Protein AF-A0A353N5K5-F1 (afdb_monomer_lite)

pLDDT: mean 96.74, std 2.26, range [83.19, 98.75]

Secondary structure (DSSP, 8-state):
-HHHHHHHTT-SSEEEE-SSEEEEE-SS-EEEEE---S--TT-TTHHHHHHHHHHHHHTTS-HHHHHHHHHHHHHHHTTSSSS----HHHHHHHHHHH-

Structure (mmCIF, N/CA/C/O backbone):
data_AF-A0A353N5K5-F1
#
_entry.id   AF-A0A353N5K5-F1
#
loop_
_atom_site.group_PDB
_atom_site.id
_atom_site.type_symbol
_atom_site.label_atom_id
_atom_site.label_alt_id
_atom_site.label_comp_id
_atom_site.label_asym_id
_atom_site.label_entity_id
_atom_site.label_seq_id
_atom_site.pdbx_PDB_ins_code
_atom_site.Cartn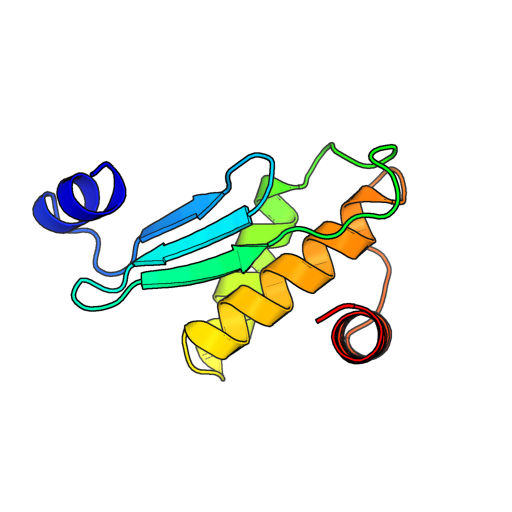_x
_atom_site.Cartn_y
_atom_site.Cartn_z
_atom_site.occupancy
_atom_site.B_iso_or_equiv
_atom_site.auth_seq_id
_atom_site.auth_comp_id
_atom_site.auth_asym_id
_atom_site.auth_atom_id
_atom_site.pdbx_PDB_model_num
ATOM 1 N N . GLU A 1 1 ? 8.580 11.038 -12.618 1.00 83.19 1 GLU A N 1
ATOM 2 C CA . GLU A 1 1 ? 10.060 11.040 -12.743 1.00 83.19 1 GLU A CA 1
ATOM 3 C C . GLU A 1 1 ? 10.825 10.160 -11.757 1.00 83.19 1 GLU A C 1
ATOM 5 O O . GLU A 1 1 ? 11.551 9.291 -12.229 1.00 83.19 1 GLU A O 1
ATOM 10 N N . ALA A 1 2 ? 10.672 10.303 -10.432 1.00 94.00 2 ALA A N 1
ATOM 11 C CA . ALA A 1 2 ? 11.456 9.515 -9.461 1.00 94.00 2 ALA A CA 1
ATOM 12 C C . ALA A 1 2 ? 11.399 7.991 -9.703 1.00 94.00 2 ALA A C 1
ATOM 14 O O . ALA A 1 2 ? 12.436 7.333 -9.732 1.00 94.00 2 ALA A O 1
ATOM 15 N N . ALA A 1 3 ? 10.209 7.445 -9.978 1.00 95.94 3 ALA A N 1
ATOM 16 C CA . ALA A 1 3 ? 10.041 6.019 -10.259 1.00 95.94 3 ALA A CA 1
ATOM 17 C C . ALA A 1 3 ? 10.824 5.536 -11.495 1.00 95.94 3 ALA A C 1
ATOM 19 O O . ALA A 1 3 ? 11.488 4.505 -11.445 1.00 95.94 3 ALA A O 1
ATOM 20 N N . LYS A 1 4 ? 10.822 6.318 -12.585 1.00 96.31 4 LYS A N 1
ATOM 21 C CA . LYS A 1 4 ? 11.586 5.998 -13.803 1.00 96.31 4 LYS A CA 1
ATOM 22 C C . LYS A 1 4 ? 13.089 6.065 -13.559 1.00 96.31 4 LYS A C 1
ATOM 24 O O . LYS A 1 4 ? 13.826 5.247 -14.097 1.00 96.31 4 LYS A O 1
ATOM 29 N N . LEU A 1 5 ? 13.551 7.028 -12.758 1.00 97.00 5 LEU A N 1
ATOM 30 C CA . LEU A 1 5 ? 14.966 7.142 -12.401 1.00 97.00 5 LEU A CA 1
ATOM 31 C C . LEU A 1 5 ? 15.439 5.921 -11.602 1.00 97.00 5 LEU A C 1
ATOM 33 O O . LEU A 1 5 ? 16.441 5.317 -11.972 1.00 97.00 5 LEU A O 1
ATOM 37 N N . LEU A 1 6 ? 14.686 5.527 -10.574 1.00 97.44 6 LEU A N 1
ATOM 38 C CA . LEU A 1 6 ? 14.979 4.339 -9.767 1.00 97.44 6 LEU A CA 1
ATOM 39 C C . LEU A 1 6 ? 14.960 3.053 -10.609 1.00 97.44 6 LEU A C 1
ATOM 41 O O . LEU A 1 6 ? 15.829 2.199 -10.443 1.00 97.44 6 LEU A O 1
ATOM 45 N N . HIS A 1 7 ? 14.037 2.948 -11.571 1.00 97.50 7 HIS A N 1
ATOM 46 C CA . HIS A 1 7 ? 14.018 1.836 -12.523 1.00 97.50 7 HIS A CA 1
ATOM 47 C C . HIS A 1 7 ? 15.279 1.791 -13.395 1.00 97.50 7 HIS A C 1
ATOM 49 O O . HIS A 1 7 ? 15.900 0.740 -13.542 1.00 97.50 7 HIS A O 1
ATOM 55 N N . ARG A 1 8 ? 15.722 2.942 -13.924 1.00 97.00 8 ARG A N 1
ATOM 56 C CA . ARG A 1 8 ? 16.976 3.035 -14.695 1.00 97.00 8 ARG A CA 1
ATOM 57 C C . ARG A 1 8 ? 18.210 2.635 -13.883 1.00 97.00 8 ARG A C 1
ATOM 59 O O . ARG A 1 8 ? 19.187 2.192 -14.475 1.00 97.00 8 ARG A O 1
ATOM 66 N N . TRP A 1 9 ? 18.176 2.772 -12.559 1.00 97.50 9 TRP A N 1
ATOM 67 C CA . TRP A 1 9 ? 19.246 2.306 -11.668 1.00 97.50 9 TRP A CA 1
ATOM 68 C C . TRP A 1 9 ? 19.192 0.801 -11.365 1.00 97.50 9 TRP A C 1
ATOM 70 O O . TRP A 1 9 ? 20.105 0.281 -10.731 1.00 97.50 9 TRP A O 1
ATOM 80 N N . GLY A 1 10 ? 18.162 0.090 -11.835 1.00 97.38 10 GLY A N 1
ATOM 81 C CA . GLY A 1 10 ? 18.083 -1.372 -11.798 1.00 97.38 10 GLY A CA 1
ATOM 82 C C . GLY A 1 10 ? 16.948 -1.947 -10.950 1.00 97.38 10 GLY A C 1
ATOM 83 O O . GLY A 1 10 ? 16.727 -3.159 -11.007 1.00 97.38 10 GLY A O 1
ATOM 84 N N . ALA A 1 11 ? 16.205 -1.122 -10.203 1.00 97.31 11 ALA A N 1
ATOM 85 C CA . ALA A 1 11 ? 15.020 -1.583 -9.479 1.00 97.31 11 ALA A CA 1
ATOM 86 C C . ALA A 1 11 ? 13.946 -2.051 -10.474 1.00 97.31 11 ALA A C 1
ATOM 88 O O . ALA A 1 11 ? 13.626 -1.334 -11.415 1.00 97.31 11 ALA A O 1
ATOM 89 N N . LYS A 1 12 ? 13.393 -3.251 -10.280 1.00 95.19 12 LYS A N 1
ATOM 90 C CA . LYS A 1 12 ? 12.403 -3.830 -11.207 1.00 95.19 12 LYS A CA 1
ATOM 91 C C . LYS A 1 12 ? 10.986 -3.331 -10.965 1.00 95.19 12 LYS A C 1
ATOM 93 O O . LYS A 1 12 ? 10.219 -3.205 -11.903 1.00 95.19 12 LYS A O 1
ATOM 98 N N . GLU A 1 13 ? 10.664 -3.024 -9.717 1.00 96.50 13 GLU A N 1
ATOM 99 C CA . GLU A 1 13 ? 9.369 -2.487 -9.327 1.00 96.50 13 GLU A CA 1
ATOM 100 C C . GLU A 1 13 ? 9.594 -1.426 -8.248 1.00 96.50 13 GLU A C 1
ATOM 102 O O . GLU A 1 13 ? 10.405 -1.613 -7.337 1.00 96.50 13 GLU A O 1
ATOM 107 N N . ILE A 1 14 ? 8.954 -0.269 -8.404 1.00 97.62 14 ILE A N 1
ATOM 108 C CA . ILE A 1 14 ? 9.186 0.905 -7.570 1.00 97.62 14 ILE A CA 1
ATOM 109 C C . ILE A 1 14 ? 7.873 1.306 -6.928 1.00 97.62 14 ILE A C 1
ATOM 111 O O . ILE A 1 14 ? 6.971 1.778 -7.615 1.00 97.62 14 ILE A O 1
ATOM 115 N N . MET A 1 15 ? 7.803 1.192 -5.606 1.00 96.81 15 MET A N 1
ATOM 116 C CA . MET A 1 15 ? 6.691 1.700 -4.816 1.00 96.81 15 MET A CA 1
ATOM 117 C C . MET A 1 15 ? 7.047 3.057 -4.205 1.00 96.81 15 MET A C 1
ATOM 119 O O . MET A 1 15 ? 8.073 3.207 -3.541 1.00 96.81 15 MET A O 1
ATOM 123 N N . ILE A 1 16 ? 6.184 4.048 -4.406 1.00 95.31 16 ILE A N 1
ATOM 124 C CA . ILE A 1 16 ? 6.292 5.383 -3.820 1.00 95.31 16 ILE A CA 1
ATOM 125 C C . ILE A 1 16 ? 5.012 5.660 -3.040 1.00 95.31 16 ILE A C 1
ATOM 127 O O . ILE A 1 16 ? 3.915 5.647 -3.593 1.00 95.31 16 ILE A O 1
ATOM 131 N N . THR A 1 17 ? 5.148 5.954 -1.749 1.00 93.12 17 THR A N 1
ATOM 132 C CA . THR A 1 17 ? 4.023 6.412 -0.927 1.00 93.12 17 THR A CA 1
ATOM 133 C C . THR A 1 17 ? 4.058 7.930 -0.800 1.00 93.12 17 THR A C 1
ATOM 135 O O . THR A 1 17 ? 4.985 8.475 -0.191 1.00 93.12 17 THR A O 1
ATOM 138 N N . TYR A 1 18 ? 3.042 8.608 -1.323 1.00 90.19 18 TYR A N 1
ATOM 139 C CA . TYR A 1 18 ? 2.845 10.043 -1.145 1.00 90.19 18 TYR A CA 1
ATOM 140 C C . TYR A 1 18 ? 1.879 10.319 0.022 1.00 90.19 18 TYR A C 1
ATOM 142 O O . TYR A 1 18 ? 1.467 9.406 0.742 1.00 90.19 18 TYR A O 1
ATOM 150 N N . ASN A 1 19 ? 1.573 11.584 0.323 1.00 86.94 19 ASN A N 1
ATOM 151 C CA . ASN A 1 19 ? 0.641 11.903 1.413 1.00 86.94 19 ASN A CA 1
ATOM 152 C C . ASN A 1 19 ? -0.816 11.521 1.096 1.00 86.94 19 ASN A C 1
ATOM 154 O O . ASN A 1 19 ? -1.537 11.188 2.033 1.00 86.94 19 ASN A O 1
ATOM 158 N N . THR A 1 20 ? -1.199 11.505 -0.182 1.00 93.44 20 THR A N 1
ATOM 159 C CA . THR A 1 20 ? -2.566 11.248 -0.657 1.00 93.44 20 THR A CA 1
ATOM 160 C C . THR A 1 20 ? -2.731 9.961 -1.453 1.00 93.44 20 THR A C 1
ATOM 162 O O . THR A 1 20 ? -3.861 9.620 -1.767 1.00 93.44 20 THR A O 1
ATOM 165 N N . GLU A 1 21 ? -1.661 9.249 -1.806 1.00 95.94 21 GLU A N 1
ATOM 166 C CA . GLU A 1 21 ? -1.742 8.068 -2.678 1.00 95.94 21 GLU A CA 1
ATOM 167 C C . GLU A 1 21 ? -0.557 7.112 -2.499 1.00 95.94 21 GLU A C 1
ATOM 169 O O . GLU A 1 21 ? 0.508 7.487 -1.993 1.00 95.94 21 GLU A O 1
ATOM 174 N N . ALA A 1 22 ? -0.757 5.867 -2.925 1.00 97.44 22 ALA A N 1
ATOM 175 C CA . ALA A 1 22 ? 0.292 4.888 -3.159 1.00 97.44 22 ALA A CA 1
ATOM 176 C C . ALA A 1 22 ? 0.428 4.655 -4.667 1.00 97.44 22 ALA A C 1
ATOM 178 O O . ALA A 1 22 ? -0.568 4.465 -5.363 1.00 97.44 22 ALA A O 1
ATOM 179 N N . LEU A 1 23 ? 1.667 4.664 -5.150 1.00 97.00 23 LEU A N 1
ATOM 180 C CA . LEU A 1 23 ? 2.016 4.456 -6.549 1.00 97.00 23 LEU A 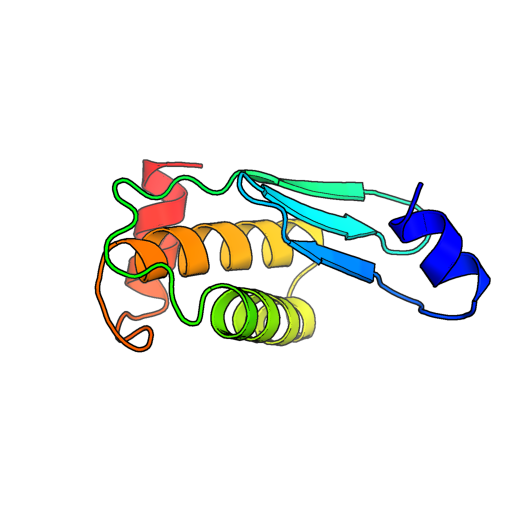CA 1
ATOM 181 C C . LEU A 1 23 ? 2.996 3.295 -6.661 1.00 97.00 23 LEU A C 1
ATOM 183 O O . LEU A 1 23 ? 3.951 3.218 -5.889 1.00 97.00 23 LEU A O 1
ATOM 187 N N . VAL A 1 24 ? 2.798 2.447 -7.663 1.00 98.06 24 VAL A N 1
ATOM 188 C CA . VAL A 1 24 ? 3.760 1.441 -8.109 1.00 98.06 24 VAL A CA 1
ATOM 189 C C . VAL A 1 24 ? 4.061 1.635 -9.586 1.00 98.06 24 VAL A C 1
ATOM 191 O O . VAL A 1 24 ? 3.174 1.952 -10.373 1.00 98.06 24 VAL A O 1
ATOM 194 N N . TYR A 1 25 ? 5.323 1.449 -9.953 1.00 97.94 25 TYR A N 1
ATOM 195 C CA . TYR A 1 25 ? 5.796 1.434 -11.330 1.00 97.94 25 TYR A CA 1
ATOM 196 C C . TYR A 1 25 ? 6.595 0.155 -11.577 1.00 97.94 25 TYR A C 1
ATOM 198 O O . TYR A 1 25 ? 7.582 -0.080 -10.879 1.00 97.94 25 TYR A O 1
ATOM 206 N N . ASP A 1 26 ? 6.190 -0.650 -12.558 1.00 96.50 26 ASP A N 1
ATOM 207 C CA . ASP A 1 26 ? 6.805 -1.952 -12.889 1.00 96.50 26 ASP A CA 1
ATOM 208 C C . ASP A 1 26 ? 7.826 -1.883 -14.043 1.00 96.50 26 ASP A C 1
ATOM 210 O O . ASP A 1 26 ? 8.290 -2.905 -14.547 1.00 96.50 26 ASP A O 1
ATOM 214 N N . GLY A 1 27 ? 8.161 -0.668 -14.487 1.00 95.94 27 GLY A N 1
ATOM 215 C CA . GLY A 1 27 ? 9.001 -0.429 -15.662 1.00 95.94 27 GLY A CA 1
ATOM 216 C C . GLY A 1 27 ? 8.210 -0.131 -16.939 1.00 95.94 27 GLY A C 1
ATOM 217 O O . GLY A 1 27 ? 8.773 0.464 -17.860 1.00 95.94 27 GLY A O 1
ATOM 218 N N . SER A 1 28 ? 6.910 -0.431 -16.972 1.00 95.31 28 SER A N 1
ATOM 219 C CA . SER A 1 28 ? 6.020 -0.147 -1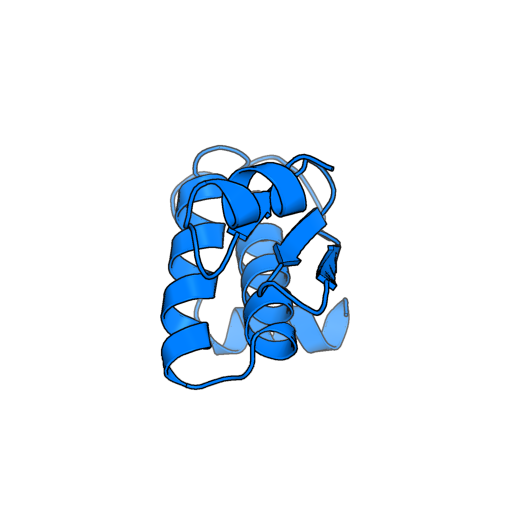8.106 1.00 95.31 28 SER A CA 1
ATOM 220 C C . SER A 1 28 ? 4.867 0.756 -17.682 1.00 95.31 28 SER A C 1
ATOM 222 O O . SER A 1 28 ? 4.750 1.878 -18.179 1.00 95.31 28 SER A O 1
ATOM 224 N N . ASP A 1 29 ? 4.098 0.317 -16.689 1.00 97.31 29 ASP A N 1
ATOM 225 C CA . ASP A 1 29 ? 2.839 0.928 -16.285 1.00 97.31 29 ASP A CA 1
ATOM 226 C C . ASP A 1 29 ? 2.896 1.503 -14.871 1.00 97.31 29 ASP A C 1
ATOM 228 O O . ASP A 1 29 ? 3.688 1.096 -14.015 1.00 97.31 29 ASP A O 1
ATOM 232 N N . TYR A 1 30 ? 2.026 2.483 -14.632 1.00 97.50 30 TYR A N 1
ATOM 233 C CA . TYR A 1 30 ? 1.793 3.062 -13.316 1.00 97.50 30 TYR A CA 1
ATOM 234 C C . TYR A 1 30 ? 0.493 2.531 -12.723 1.00 97.50 30 TYR A C 1
ATOM 236 O O . TYR A 1 30 ? -0.572 2.663 -13.321 1.00 97.50 30 TYR A O 1
ATOM 244 N N . TYR A 1 31 ? 0.573 2.028 -11.496 1.00 97.94 31 TYR A N 1
ATOM 245 C CA . TYR A 1 31 ? -0.570 1.592 -10.704 1.00 97.94 31 TYR A CA 1
ATOM 246 C C . TYR A 1 31 ? -0.703 2.523 -9.512 1.00 97.94 31 TYR A C 1
ATOM 248 O O . TYR A 1 31 ? 0.211 2.623 -8.695 1.00 97.94 31 TYR A O 1
ATOM 256 N N . ILE A 1 32 ? -1.819 3.237 -9.428 1.00 97.69 32 ILE A N 1
ATOM 257 C CA . ILE A 1 32 ? -2.014 4.295 -8.440 1.00 97.69 32 ILE A CA 1
ATOM 258 C C . ILE A 1 32 ? -3.324 4.035 -7.713 1.00 97.69 32 ILE A C 1
ATOM 260 O O . ILE A 1 32 ? -4.352 3.808 -8.349 1.00 97.69 32 ILE A O 1
ATOM 264 N N . ALA A 1 33 ? -3.292 4.094 -6.385 1.00 98.25 33 ALA A N 1
ATOM 265 C CA . ALA A 1 33 ? -4.495 4.107 -5.569 1.00 98.25 33 ALA A CA 1
ATOM 266 C C . ALA A 1 33 ? -4.444 5.268 -4.563 1.00 98.25 33 ALA A C 1
ATOM 268 O O . ALA A 1 33 ? -3.448 5.417 -3.842 1.00 98.25 33 ALA A O 1
ATOM 269 N N . PRO A 1 34 ? -5.507 6.088 -4.483 1.00 98.12 34 PRO A N 1
ATOM 270 C CA . PRO A 1 34 ? -5.586 7.166 -3.506 1.00 98.12 34 PRO A CA 1
ATOM 271 C C . PRO A 1 34 ? -5.666 6.591 -2.090 1.00 98.12 34 PRO A C 1
ATOM 273 O O . PRO A 1 34 ? -6.258 5.544 -1.877 1.00 98.12 34 PRO A O 1
ATOM 276 N N . LEU A 1 35 ? -5.125 7.293 -1.103 1.00 97.81 35 LEU A N 1
ATOM 277 C CA . LEU A 1 35 ? -5.372 7.028 0.307 1.00 97.81 35 LEU A CA 1
ATOM 278 C C . LEU A 1 35 ? -6.653 7.760 0.709 1.00 97.81 35 LEU A C 1
ATOM 280 O O . LEU A 1 35 ? -6.770 8.968 0.508 1.00 97.81 35 LEU A O 1
ATOM 284 N N . LYS A 1 36 ? -7.598 7.039 1.311 1.00 98.00 36 LYS A N 1
ATOM 285 C CA . LYS A 1 36 ? -8.913 7.558 1.715 1.00 98.00 36 LYS A CA 1
ATOM 286 C C . LYS A 1 36 ? -9.170 7.489 3.233 1.00 98.00 36 LYS A C 1
ATOM 288 O O . LYS A 1 36 ? -10.287 7.155 3.613 1.00 98.00 36 LYS A O 1
ATOM 293 N N . PRO A 1 37 ? -8.191 7.775 4.124 1.00 97.19 37 PRO A N 1
ATOM 294 C CA . PRO A 1 37 ? -8.426 7.708 5.562 1.00 97.19 37 PRO A CA 1
ATOM 295 C C . PRO A 1 37 ? -9.462 8.751 5.994 1.00 97.19 37 PRO A C 1
ATOM 297 O O . PRO A 1 37 ? -9.392 9.916 5.606 1.00 97.19 37 PRO A O 1
ATOM 300 N N . ARG A 1 38 ? -10.389 8.358 6.865 1.00 96.50 38 ARG A N 1
ATOM 301 C CA . ARG A 1 38 ? -11.408 9.261 7.429 1.00 96.50 38 ARG A CA 1
ATOM 302 C C . ARG A 1 38 ? -10.827 10.238 8.454 1.00 96.50 38 ARG A C 1
ATOM 304 O O . ARG A 1 38 ? -11.399 11.294 8.699 1.00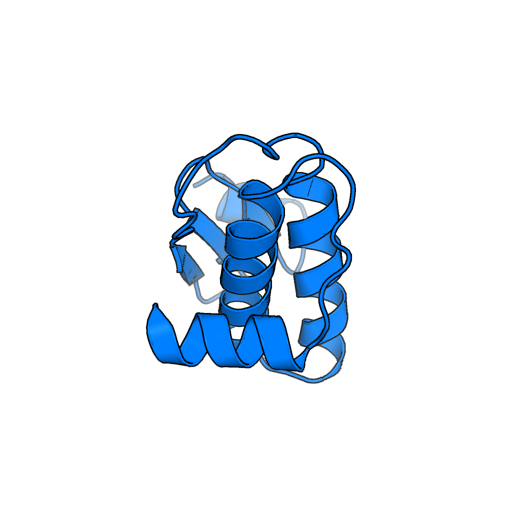 96.50 38 ARG A O 1
ATOM 311 N N . ASN A 1 39 ? -9.703 9.881 9.073 1.00 95.56 39 ASN A N 1
ATOM 312 C CA . ASN A 1 39 ? -8.920 10.734 9.965 1.00 95.56 39 ASN A CA 1
ATOM 313 C C . ASN A 1 39 ? -7.445 10.291 9.970 1.00 95.56 39 ASN A C 1
ATOM 315 O O . ASN A 1 39 ? -7.117 9.213 9.483 1.00 95.56 39 ASN A O 1
ATOM 319 N N . LEU A 1 40 ? -6.557 11.111 10.539 1.00 95.19 40 LEU A N 1
ATOM 320 C CA . LEU A 1 40 ? -5.106 10.863 10.553 1.00 95.19 40 LEU A CA 1
ATOM 321 C C . LEU A 1 40 ? -4.537 10.593 11.958 1.00 95.19 40 LEU A C 1
ATOM 323 O O . LEU A 1 40 ? -3.338 10.776 12.180 1.00 95.19 40 LEU A O 1
ATOM 327 N N . SER A 1 41 ? -5.373 10.168 12.912 1.00 94.50 41 SER A N 1
ATOM 328 C CA . SER A 1 41 ? -4.964 9.947 14.311 1.00 94.50 41 SER A CA 1
ATOM 329 C C . SER A 1 41 ? -3.857 8.891 14.464 1.00 94.50 41 SER A C 1
ATOM 331 O O . SER A 1 41 ? -3.036 8.969 15.374 1.00 94.50 41 SER A O 1
ATOM 333 N N . GLY A 1 42 ? -3.796 7.927 13.544 1.00 94.62 42 GLY A N 1
ATOM 334 C CA . GLY A 1 42 ? -2.858 6.809 13.513 1.00 94.62 42 GLY A CA 1
ATOM 335 C C . GLY A 1 42 ? -1.783 6.903 12.434 1.00 94.62 42 GLY A C 1
ATOM 336 O O . GLY A 1 42 ? -1.348 5.871 11.928 1.00 94.62 42 GLY A O 1
ATOM 337 N N . ARG A 1 43 ? -1.346 8.103 12.032 1.00 92.69 43 ARG A N 1
ATOM 338 C CA . ARG A 1 43 ? -0.407 8.280 10.903 1.00 92.69 43 ARG A CA 1
ATOM 339 C C . ARG A 1 43 ? 0.920 7.509 11.039 1.00 92.69 43 ARG A C 1
ATOM 341 O O . ARG A 1 43 ? 1.476 7.072 10.030 1.00 92.69 43 ARG A O 1
ATOM 348 N N . THR A 1 44 ? 1.447 7.339 12.250 1.00 95.25 44 THR A N 1
ATOM 349 C CA . THR A 1 44 ? 2.713 6.618 12.488 1.00 95.25 44 THR A CA 1
ATOM 350 C C . THR A 1 44 ? 2.617 5.159 12.030 1.00 95.25 44 THR A C 1
ATOM 352 O O . THR A 1 44 ? 1.611 4.499 12.277 1.00 95.25 44 THR A O 1
ATOM 355 N N . GLY A 1 45 ? 3.649 4.653 11.344 1.00 94.31 45 GLY A N 1
ATOM 356 C CA . GLY A 1 45 ? 3.677 3.291 10.786 1.00 94.31 45 GLY A CA 1
ATOM 357 C C . GLY A 1 45 ? 2.946 3.127 9.446 1.00 94.31 45 GLY A C 1
ATOM 358 O O . GLY A 1 45 ? 2.761 2.003 8.982 1.00 94.31 45 GLY A O 1
ATOM 359 N N . ARG A 1 46 ? 2.506 4.227 8.810 1.00 95.44 46 ARG A N 1
ATOM 360 C CA . ARG A 1 46 ? 1.881 4.218 7.472 1.00 95.44 46 ARG A CA 1
ATOM 361 C C . ARG A 1 46 ? 2.756 3.518 6.430 1.00 95.44 46 ARG A C 1
ATOM 363 O O . ARG A 1 46 ? 2.251 2.689 5.684 1.00 95.44 46 ARG A O 1
ATOM 370 N N . GLY A 1 47 ? 4.041 3.873 6.372 1.00 95.12 47 GLY A N 1
ATOM 371 C CA . GLY A 1 47 ? 4.989 3.311 5.406 1.00 95.12 47 GLY A CA 1
ATOM 372 C C . GLY A 1 47 ? 5.097 1.798 5.553 1.00 95.12 47 GLY A C 1
ATOM 373 O O . GLY A 1 47 ? 4.758 1.080 4.619 1.00 95.12 47 GLY A O 1
ATOM 374 N N . ASP A 1 48 ? 5.449 1.327 6.751 1.00 96.12 48 ASP A N 1
ATOM 375 C CA . ASP A 1 48 ? 5.611 -0.104 7.044 1.00 96.12 48 ASP A CA 1
ATOM 376 C C . ASP A 1 48 ? 4.350 -0.901 6.711 1.00 96.12 48 ASP A C 1
ATOM 378 O O . ASP A 1 48 ? 4.414 -1.949 6.073 1.00 96.12 48 ASP A O 1
ATOM 382 N N . THR A 1 49 ? 3.189 -0.360 7.090 1.00 97.25 49 THR A N 1
ATOM 383 C CA . THR A 1 49 ? 1.885 -0.971 6.821 1.00 97.25 49 THR A CA 1
ATOM 384 C C . THR A 1 49 ? 1.612 -1.076 5.318 1.00 97.25 49 THR A C 1
ATOM 386 O O . THR A 1 49 ? 1.217 -2.135 4.840 1.00 97.25 49 THR A O 1
ATOM 389 N N . CYS A 1 50 ? 1.836 0.007 4.568 1.00 97.69 50 CYS A N 1
ATOM 390 C CA . CYS A 1 50 ? 1.584 0.058 3.128 1.00 97.69 50 CYS A CA 1
ATOM 391 C C . CYS A 1 50 ? 2.515 -0.893 2.363 1.00 97.69 50 CYS A C 1
ATOM 393 O O . CYS A 1 50 ? 2.044 -1.706 1.571 1.00 97.69 50 CYS A O 1
ATOM 395 N N . PHE A 1 51 ? 3.820 -0.847 2.650 1.00 96.81 51 PHE A N 1
ATOM 396 C CA . PHE A 1 51 ? 4.806 -1.729 2.024 1.00 96.81 51 PHE A CA 1
ATOM 397 C C . PHE A 1 51 ? 4.538 -3.199 2.353 1.00 96.81 51 PHE A C 1
ATOM 399 O O . PHE A 1 51 ? 4.511 -4.020 1.440 1.00 96.81 51 PHE A O 1
ATOM 406 N N . SER A 1 52 ? 4.276 -3.531 3.622 1.00 97.25 52 SER A N 1
ATOM 407 C CA . SER A 1 52 ? 3.972 -4.910 4.032 1.00 97.25 52 SER A CA 1
ATOM 408 C C . SER A 1 52 ? 2.705 -5.435 3.355 1.00 97.25 52 SER A C 1
ATOM 410 O O . SER A 1 52 ? 2.679 -6.570 2.882 1.00 97.25 52 SER A O 1
ATOM 412 N N . ALA A 1 53 ? 1.658 -4.609 3.260 1.00 98.12 53 ALA A N 1
ATOM 413 C CA . ALA A 1 53 ? 0.427 -4.975 2.567 1.00 98.12 53 ALA A CA 1
ATOM 414 C C . ALA A 1 53 ? 0.673 -5.205 1.071 1.00 98.12 53 ALA A C 1
ATOM 416 O O . ALA A 1 53 ? 0.271 -6.232 0.534 1.00 98.12 53 ALA A O 1
ATOM 417 N N . TYR A 1 54 ? 1.392 -4.294 0.412 1.00 98.31 54 TYR A N 1
ATOM 418 C CA . TYR A 1 54 ? 1.680 -4.410 -1.013 1.00 98.31 54 TYR A CA 1
ATOM 419 C C . TYR A 1 54 ? 2.477 -5.676 -1.336 1.00 98.31 54 TYR A C 1
ATOM 421 O O . TYR A 1 54 ? 2.027 -6.482 -2.148 1.00 98.31 54 TYR A O 1
ATOM 429 N N . ILE A 1 55 ? 3.621 -5.900 -0.677 1.00 96.81 55 ILE A N 1
ATOM 430 C CA . ILE A 1 55 ? 4.475 -7.056 -0.991 1.00 96.81 55 ILE A CA 1
ATOM 431 C C . ILE A 1 55 ? 3.757 -8.379 -0.718 1.00 96.81 55 ILE A C 1
ATOM 433 O O . ILE A 1 55 ? 3.937 -9.329 -1.472 1.00 96.81 55 ILE A O 1
ATOM 437 N N . THR A 1 56 ? 2.911 -8.447 0.316 1.00 97.44 56 THR A N 1
ATOM 438 C CA . THR A 1 56 ? 2.176 -9.678 0.643 1.00 97.44 56 THR A CA 1
ATOM 439 C C . THR A 1 56 ? 1.028 -9.954 -0.323 1.00 97.44 56 THR A C 1
ATOM 441 O O . THR A 1 56 ? 0.843 -11.110 -0.707 1.00 97.44 56 THR A O 1
ATOM 444 N N . GLU A 1 57 ? 0.298 -8.932 -0.783 1.00 98.06 57 GLU A N 1
ATOM 445 C CA . GLU A 1 57 ? -0.695 -9.111 -1.848 1.00 98.06 57 GLU A CA 1
ATOM 446 C C . GLU A 1 57 ? -0.044 -9.439 -3.188 1.00 98.06 57 GLU A C 1
ATOM 448 O O . GLU A 1 57 ? -0.538 -10.299 -3.919 1.00 98.06 57 GLU A O 1
ATOM 453 N N . ARG A 1 58 ? 1.084 -8.796 -3.507 1.00 97.38 58 ARG A N 1
ATOM 454 C CA . ARG A 1 58 ? 1.762 -8.943 -4.798 1.00 97.38 58 ARG A CA 1
ATOM 455 C C . ARG A 1 58 ? 2.286 -10.361 -5.044 1.00 97.38 58 ARG A C 1
ATOM 457 O O . ARG A 1 58 ? 2.408 -10.758 -6.200 1.00 97.38 58 ARG A O 1
ATOM 464 N N . LEU A 1 59 ? 2.497 -11.155 -3.987 1.00 97.19 59 LEU A N 1
ATOM 465 C CA . LEU A 1 59 ? 2.797 -12.593 -4.085 1.00 97.19 59 LEU A CA 1
ATOM 466 C C . LEU A 1 59 ? 1.674 -13.409 -4.745 1.00 97.19 59 LEU A C 1
ATOM 468 O O . LEU A 1 59 ? 1.928 -14.510 -5.226 1.00 97.19 59 LEU A O 1
ATOM 472 N N . LYS A 1 60 ? 0.432 -12.913 -4.718 1.00 96.75 60 LYS A N 1
ATOM 473 C CA . LYS A 1 60 ? -0.764 -13.645 -5.169 1.00 96.75 60 LYS A CA 1
ATOM 474 C C . LYS A 1 60 ? -1.565 -12.906 -6.236 1.00 96.75 60 LYS A C 1
ATOM 476 O O . LYS A 1 60 ? -2.340 -13.537 -6.945 1.00 96.75 60 LYS A O 1
ATOM 481 N N . ARG A 1 61 ? -1.414 -11.584 -6.320 1.00 97.00 61 ARG A N 1
ATOM 482 C CA . ARG A 1 61 ? -2.231 -10.695 -7.149 1.00 97.00 61 ARG A CA 1
ATOM 483 C C . ARG A 1 61 ? -1.373 -9.839 -8.072 1.00 97.00 61 ARG A C 1
ATOM 485 O O . ARG A 1 61 ? -0.170 -9.662 -7.854 1.00 97.00 61 ARG A O 1
ATOM 492 N N . GLY A 1 62 ? -2.013 -9.282 -9.097 1.00 97.75 62 GLY A N 1
ATOM 493 C CA . GLY A 1 62 ? -1.405 -8.279 -9.965 1.00 97.75 62 GLY A CA 1
ATOM 494 C C . GLY A 1 62 ? -1.107 -6.962 -9.228 1.00 97.75 62 GLY A C 1
ATOM 495 O O . GLY A 1 62 ? -1.659 -6.711 -8.153 1.00 97.75 62 GLY A O 1
ATOM 496 N N . PRO A 1 63 ? -0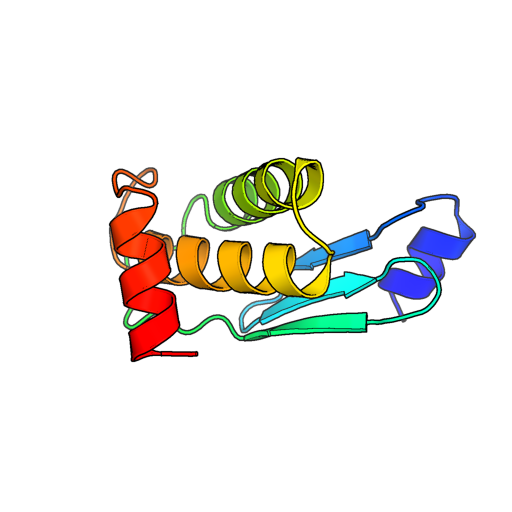.252 -6.099 -9.800 1.00 97.50 63 PRO A N 1
ATOM 497 C CA . PRO A 1 63 ? 0.179 -4.851 -9.164 1.00 97.50 63 PRO A CA 1
ATOM 498 C C . PRO A 1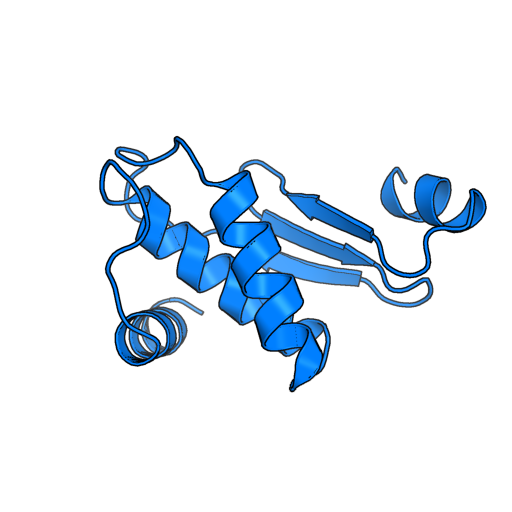 63 ? -0.979 -3.879 -8.892 1.00 97.50 63 PRO A C 1
ATOM 500 O O . PRO A 1 63 ? -1.022 -3.284 -7.818 1.00 97.50 63 PRO A O 1
ATOM 503 N N . ALA A 1 64 ? -1.959 -3.776 -9.799 1.00 97.75 64 ALA A N 1
ATOM 504 C CA . ALA A 1 64 ? -3.144 -2.934 -9.616 1.00 97.75 64 ALA A CA 1
ATOM 505 C C . ALA A 1 64 ? -3.959 -3.327 -8.370 1.00 97.75 64 ALA A C 1
ATOM 507 O O . ALA A 1 64 ? -4.246 -2.493 -7.512 1.00 97.75 64 ALA A O 1
ATOM 508 N N . GLU A 1 65 ? -4.286 -4.615 -8.241 1.00 98.31 65 GLU A N 1
ATOM 509 C CA . GLU A 1 65 ? -5.039 -5.141 -7.099 1.00 98.31 65 GLU A CA 1
ATOM 510 C C . GLU A 1 65 ? -4.246 -5.032 -5.792 1.00 98.31 65 GLU A C 1
ATOM 512 O O . GLU A 1 65 ? -4.804 -4.683 -4.750 1.00 98.31 65 GLU A O 1
ATOM 517 N N . ALA A 1 66 ? -2.938 -5.300 -5.843 1.00 98.44 66 ALA A N 1
ATOM 518 C CA . ALA A 1 66 ? -2.063 -5.207 -4.682 1.00 98.44 66 ALA A CA 1
ATOM 519 C C . ALA A 1 66 ? -1.932 -3.760 -4.175 1.00 98.44 66 ALA A C 1
ATOM 521 O O . ALA A 1 66 ? -2.014 -3.523 -2.969 1.00 98.44 66 ALA A O 1
ATOM 522 N N . VAL A 1 67 ? -1.779 -2.781 -5.077 1.00 98.25 67 VAL A N 1
ATOM 523 C CA . VAL A 1 67 ? -1.747 -1.349 -4.729 1.00 98.25 67 VAL A CA 1
ATOM 524 C C . VAL A 1 67 ? -3.071 -0.893 -4.130 1.00 98.25 67 VAL A C 1
ATOM 526 O O . VAL A 1 67 ? -3.058 -0.216 -3.101 1.00 98.25 67 VAL A O 1
ATOM 529 N N . LEU A 1 68 ? -4.202 -1.290 -4.721 1.00 98.62 68 LEU A N 1
ATOM 530 C CA . LEU A 1 68 ? -5.528 -0.965 -4.194 1.00 98.62 68 LEU A CA 1
ATOM 531 C C . LEU A 1 68 ? -5.696 -1.474 -2.758 1.00 98.62 68 LEU A C 1
ATOM 533 O O . LEU A 1 68 ? -6.077 -0.717 -1.864 1.00 98.62 68 LEU A O 1
ATOM 537 N N . TYR A 1 69 ? -5.368 -2.745 -2.520 1.00 98.69 69 TYR A N 1
ATOM 538 C CA . TYR A 1 69 ? -5.487 -3.338 -1.194 1.00 98.69 69 TYR A CA 1
ATOM 539 C C . TYR A 1 69 ? -4.547 -2.673 -0.181 1.00 98.69 69 TYR A C 1
ATOM 541 O O . TYR A 1 69 ? -4.964 -2.365 0.935 1.00 98.69 69 TYR A O 1
ATOM 549 N N . ALA A 1 70 ? -3.299 -2.389 -0.566 1.00 98.44 70 ALA A N 1
ATOM 550 C CA . ALA A 1 70 ? -2.347 -1.687 0.291 1.00 98.44 70 ALA A CA 1
ATOM 551 C C . ALA A 1 70 ? -2.831 -0.276 0.661 1.00 98.44 70 ALA A C 1
ATOM 553 O O . ALA A 1 70 ? -2.764 0.108 1.832 1.00 98.44 70 ALA A O 1
ATOM 554 N N . ALA A 1 71 ? -3.369 0.470 -0.310 1.00 98.50 71 ALA A N 1
ATOM 555 C CA . ALA A 1 71 ? -3.938 1.797 -0.100 1.00 98.50 71 ALA A CA 1
ATOM 556 C C . ALA A 1 71 ? -5.152 1.760 0.838 1.00 98.50 71 ALA A C 1
ATOM 558 O O . ALA A 1 71 ? -5.240 2.569 1.767 1.00 98.50 71 ALA A O 1
ATOM 559 N N . ALA A 1 72 ? -6.055 0.794 0.666 1.00 98.62 72 ALA A N 1
ATOM 560 C CA . ALA A 1 72 ? -7.206 0.619 1.546 1.00 98.62 72 ALA A CA 1
ATOM 561 C C . ALA A 1 72 ? -6.797 0.219 2.972 1.00 98.62 72 ALA A C 1
ATOM 563 O O . ALA A 1 72 ? -7.241 0.845 3.936 1.00 98.62 72 ALA A O 1
ATOM 564 N N . LEU A 1 73 ? -5.893 -0.757 3.117 1.00 98.62 73 LEU A N 1
ATOM 565 C CA . LEU A 1 73 ? -5.405 -1.215 4.419 1.00 98.62 73 LEU A CA 1
ATOM 566 C C . LEU A 1 73 ? -4.725 -0.075 5.175 1.00 98.62 73 LEU A C 1
ATOM 568 O O . LEU A 1 73 ? -5.037 0.171 6.341 1.00 98.62 73 LEU A O 1
ATOM 572 N N . VAL A 1 74 ? -3.821 0.658 4.519 1.00 98.00 74 VAL A N 1
ATOM 573 C CA . VAL A 1 74 ? -3.123 1.762 5.179 1.00 98.00 74 VAL A CA 1
ATOM 574 C C . VAL A 1 74 ? -4.060 2.935 5.483 1.00 98.00 74 VAL A C 1
ATOM 576 O O . VAL A 1 74 ? -3.891 3.579 6.517 1.00 98.00 74 VAL A O 1
ATOM 579 N N . SER A 1 75 ? -5.074 3.184 4.647 1.00 98.19 75 SER A N 1
ATOM 580 C CA . SER A 1 75 ? -6.122 4.176 4.930 1.00 98.19 75 SER A CA 1
ATOM 581 C C . SER A 1 75 ? -6.851 3.839 6.224 1.00 98.19 75 SER A C 1
ATOM 583 O O . SER A 1 75 ? -6.889 4.665 7.130 1.00 98.19 75 SER A O 1
ATOM 585 N N . LEU A 1 76 ? -7.316 2.597 6.363 1.00 98.31 76 LEU A N 1
ATOM 586 C CA . LEU A 1 76 ? -7.966 2.123 7.581 1.00 98.31 76 LEU A CA 1
ATOM 587 C C . LEU A 1 76 ? -7.014 2.156 8.791 1.00 98.31 76 LEU A C 1
ATOM 589 O O . LEU A 1 76 ? -7.385 2.612 9.869 1.00 98.31 76 LEU A O 1
ATOM 593 N N . LYS A 1 77 ? -5.751 1.749 8.618 1.00 97.44 77 LYS A N 1
ATOM 594 C CA . LYS A 1 77 ? -4.724 1.795 9.675 1.00 97.44 77 LYS A CA 1
ATOM 595 C C . LYS A 1 77 ? -4.442 3.209 10.184 1.00 97.44 77 LYS A C 1
ATOM 597 O O . LYS A 1 77 ? -4.083 3.374 11.348 1.00 97.44 77 LYS A O 1
ATOM 602 N N . MET A 1 78 ? -4.525 4.227 9.329 1.00 97.38 78 MET A N 1
ATOM 603 C CA . MET A 1 78 ? -4.250 5.612 9.727 1.00 97.38 78 MET A CA 1
ATOM 604 C C . MET A 1 78 ? -5.350 6.217 10.602 1.00 97.38 78 MET A C 1
ATOM 606 O O . MET A 1 78 ? -5.131 7.269 11.199 1.00 97.38 78 MET A O 1
ATOM 610 N N . GLU A 1 79 ? -6.494 5.551 10.727 1.00 97.25 79 GLU A N 1
ATOM 611 C CA . GLU A 1 79 ? -7.630 6.030 11.511 1.00 97.25 79 GLU A CA 1
ATOM 612 C C . GLU A 1 79 ? -7.574 5.621 12.987 1.00 97.25 79 GLU A C 1
ATOM 614 O O . GLU A 1 79 ? -8.445 6.014 13.762 1.00 97.25 79 GLU A O 1
ATOM 619 N N . THR A 1 80 ? -6.591 4.806 13.387 1.00 95.75 80 THR A N 1
ATOM 620 C CA . THR A 1 80 ? -6.418 4.341 14.770 1.00 95.75 80 THR A CA 1
ATOM 621 C C . THR A 1 80 ? -4.932 4.323 15.156 1.00 95.75 80 THR A C 1
ATOM 623 O O . THR A 1 80 ? -4.109 3.809 14.394 1.00 95.75 80 THR A O 1
ATOM 626 N N . PRO A 1 81 ? -4.546 4.863 16.329 1.00 96.25 81 PRO A N 1
ATOM 627 C CA . PRO A 1 81 ? -3.169 4.799 16.813 1.00 96.25 81 PRO A CA 1
ATOM 628 C C . PRO A 1 81 ? -2.635 3.369 16.982 1.00 96.25 81 PRO A C 1
ATOM 630 O O . PRO A 1 81 ? -3.354 2.457 17.387 1.00 96.25 81 PRO A O 1
ATOM 633 N N . GLY A 1 82 ? -1.333 3.198 16.739 1.00 95.38 82 GLY A N 1
ATOM 634 C CA . GLY A 1 82 ? -0.643 1.911 16.858 1.00 95.38 82 GLY A CA 1
ATOM 635 C C . GLY A 1 82 ? -0.590 1.096 15.555 1.00 95.38 82 GLY A C 1
ATOM 636 O O . GLY A 1 82 ? -0.856 1.632 14.470 1.00 95.38 82 GLY A O 1
ATOM 637 N N . PRO A 1 83 ? -0.166 -0.182 15.633 1.00 96.31 83 PRO A N 1
ATOM 638 C CA . PRO A 1 83 ? -0.133 -1.085 14.485 1.00 96.31 83 PRO A CA 1
ATOM 639 C C . PRO A 1 83 ? -1.548 -1.448 14.021 1.00 96.31 83 PRO A C 1
ATOM 641 O O . PRO A 1 83 ? -2.506 -1.371 14.791 1.00 96.31 83 PRO A O 1
ATOM 644 N N . PHE A 1 84 ? -1.674 -1.881 12.766 1.00 97.12 84 PHE A N 1
ATOM 645 C CA . PHE A 1 84 ? -2.939 -2.403 12.256 1.00 97.12 84 PHE A CA 1
ATOM 646 C C . PHE A 1 84 ? -3.339 -3.674 13.019 1.00 97.12 84 PHE A C 1
ATOM 648 O O . PHE A 1 84 ? -2.538 -4.596 13.152 1.00 97.12 84 PHE A O 1
ATOM 655 N N . LYS A 1 85 ? -4.577 -3.712 13.519 1.00 96.00 85 LYS A N 1
ATOM 656 C CA . LYS A 1 85 ? -5.150 -4.852 14.261 1.00 96.00 85 LYS A CA 1
ATOM 657 C C . LYS A 1 85 ? -6.394 -5.444 13.590 1.00 96.00 85 LYS A C 1
ATOM 659 O O . LYS A 1 85 ? -7.033 -6.315 14.169 1.00 96.00 85 LYS A O 1
ATOM 664 N N . GLY A 1 86 ? -6.766 -4.931 12.417 1.00 96.81 86 GLY A N 1
ATOM 665 C CA . GLY A 1 86 ? -7.910 -5.425 11.660 1.00 96.81 86 GLY A CA 1
ATOM 666 C C . GLY A 1 86 ? -7.595 -6.712 10.902 1.00 96.81 86 GLY A C 1
ATOM 667 O O . GLY A 1 86 ? -6.470 -7.214 10.894 1.00 96.81 86 GLY A O 1
ATOM 668 N N . THR A 1 87 ? -8.612 -7.225 10.229 1.00 98.19 87 THR A N 1
ATOM 669 C CA . THR A 1 87 ? -8.571 -8.441 9.418 1.00 98.19 87 THR A CA 1
ATOM 670 C C . THR A 1 87 ? -8.598 -8.115 7.926 1.00 98.19 87 THR A C 1
ATOM 672 O O . THR A 1 87 ? -8.872 -6.985 7.523 1.00 98.19 87 THR A O 1
ATOM 675 N N . ARG A 1 88 ? -8.369 -9.123 7.075 1.00 97.44 88 ARG A N 1
ATOM 676 C CA . ARG A 1 88 ? -8.578 -8.981 5.625 1.00 97.44 88 ARG A CA 1
ATOM 677 C C . ARG A 1 88 ? -10.011 -8.562 5.286 1.00 97.44 88 ARG A C 1
ATOM 679 O O . ARG A 1 88 ? -10.190 -7.698 4.437 1.00 97.44 88 ARG A O 1
ATOM 686 N N . ALA A 1 89 ? -11.004 -9.126 5.973 1.00 98.62 89 ALA A N 1
ATOM 687 C CA . ALA A 1 89 ? -12.409 -8.796 5.745 1.00 98.62 89 ALA A CA 1
ATOM 688 C C . ALA A 1 89 ? -12.707 -7.317 6.048 1.00 98.62 89 ALA A C 1
ATOM 690 O O . ALA A 1 89 ? -13.483 -6.688 5.331 1.00 98.62 89 ALA A O 1
ATOM 691 N N . ASP A 1 90 ? -12.051 -6.735 7.059 1.00 98.62 90 ASP A N 1
ATOM 692 C CA . ASP A 1 90 ? -12.181 -5.303 7.356 1.00 98.62 90 ASP A CA 1
ATOM 693 C C . ASP A 1 90 ? -11.638 -4.442 6.211 1.00 98.62 90 ASP A C 1
ATOM 695 O O . ASP A 1 90 ? -12.256 -3.444 5.840 1.00 98.62 90 ASP A O 1
ATOM 699 N N . VAL A 1 91 ? -10.511 -4.847 5.618 1.00 98.62 91 VAL A N 1
ATOM 700 C CA . VAL A 1 91 ? -9.920 -4.162 4.460 1.00 98.62 91 VAL A CA 1
ATOM 701 C C . VAL A 1 91 ? -10.808 -4.309 3.227 1.00 98.62 91 VAL A C 1
ATOM 703 O O . VAL A 1 91 ? -11.072 -3.320 2.556 1.00 98.62 91 VAL A O 1
ATOM 706 N N . GLU A 1 92 ? -11.320 -5.504 2.942 1.00 98.44 92 GLU A N 1
ATOM 707 C CA . GLU A 1 92 ? -12.217 -5.753 1.803 1.00 98.44 92 GLU A CA 1
ATOM 708 C C . GLU A 1 92 ? -13.530 -4.973 1.929 1.00 98.44 92 GLU A C 1
ATOM 710 O O . GLU A 1 92 ? -13.991 -4.363 0.966 1.00 98.44 92 GLU A O 1
ATOM 715 N N . LYS A 1 93 ? -14.096 -4.902 3.138 1.00 98.75 93 LYS A N 1
ATOM 716 C CA . LYS A 1 93 ? -15.248 -4.042 3.423 1.00 98.75 93 LYS A CA 1
ATOM 717 C C . LYS A 1 93 ? -14.919 -2.568 3.186 1.00 98.75 93 LYS A C 1
ATOM 719 O O . LYS A 1 93 ? -15.744 -1.844 2.635 1.00 98.75 93 LYS A O 1
ATOM 724 N N . TYR A 1 94 ? -13.728 -2.127 3.589 1.00 98.56 94 TYR A N 1
ATOM 725 C CA . TYR A 1 94 ? -13.272 -0.758 3.366 1.00 98.56 94 TYR A CA 1
ATOM 726 C C . TYR A 1 94 ? -13.096 -0.447 1.875 1.00 98.56 94 TYR A C 1
ATOM 728 O O . TYR A 1 94 ? -13.498 0.625 1.433 1.00 98.56 94 TYR A O 1
ATOM 736 N N . ILE A 1 95 ? -12.554 -1.388 1.094 1.00 98.62 95 ILE A N 1
ATOM 737 C CA . ILE A 1 95 ? -12.476 -1.286 -0.369 1.00 98.62 95 ILE A CA 1
ATOM 738 C C . ILE A 1 95 ? -13.884 -1.090 -0.930 1.00 98.62 95 ILE A C 1
ATOM 740 O O . ILE A 1 95 ? -14.150 -0.036 -1.485 1.00 98.62 95 ILE A O 1
ATOM 744 N N . ASN A 1 96 ? -14.813 -2.014 -0.667 1.00 98.44 96 ASN A N 1
ATOM 745 C CA . ASN A 1 96 ? -16.182 -1.949 -1.197 1.00 98.44 96 ASN A CA 1
ATOM 746 C C . ASN A 1 96 ? -16.940 -0.664 -0.830 1.00 98.44 96 ASN A C 1
ATOM 748 O O . ASN A 1 96 ? -17.858 -0.257 -1.537 1.00 98.44 96 ASN A O 1
ATOM 752 N N . GLN A 1 97 ? -16.615 -0.057 0.313 1.00 98.25 97 GLN A N 1
ATOM 753 C CA . GLN A 1 97 ? -17.279 1.155 0.777 1.00 98.25 97 GLN A CA 1
ATOM 754 C C . GLN A 1 97 ? -16.679 2.434 0.177 1.00 98.25 97 GLN A C 1
ATOM 756 O O . GLN A 1 97 ? -17.397 3.424 0.032 1.00 98.25 97 GLN A O 1
ATOM 761 N N . PHE A 1 98 ? -15.377 2.451 -0.118 1.00 97.75 98 PHE A N 1
ATOM 762 C CA . PHE A 1 98 ? -14.654 3.691 -0.411 1.00 97.75 98 PHE A CA 1
ATOM 763 C C . PHE A 1 98 ? -13.912 3.706 -1.744 1.00 97.75 98 PHE A C 1
ATOM 765 O O . PHE A 1 98 ? -13.497 4.793 -2.147 1.00 97.75 98 PHE A O 1
ATOM 772 N N . TYR A 1 99 ? -13.722 2.578 -2.424 1.00 96.56 99 TYR A N 1
ATOM 773 C CA . TYR A 1 99 ? -12.962 2.448 -3.671 1.00 96.56 99 TYR A CA 1
ATOM 774 C C . TYR A 1 99 ? -13.818 1.844 -4.774 1.00 96.56 99 TYR A C 1
ATOM 776 O O . TYR A 1 99 ? -13.715 2.399 -5.888 1.00 96.56 99 TYR A O 1
#

Foldseek 3Di:
DVQLVVVVVPDQKDWDDDPFWIWIDRNPDIAIDTQDAPDQCAVPCLVVQLVVQLVVVVVPDDNNVSRLLSSQQSSPRRNDHDGRPDDSVVSVVSSVVPD

Radius of gyration: 13.2 Å; chains: 1; bounding box: 36×26×35 Å

Sequence (99 aa):
EAAKLLHRWGAKEIMITYNTEALVYDGSDYYIAPLKPRNLSGRTGRGDTCFSAYITERLKRGPAEAVLYAAALVSLKMETPGPFKGTRADVEKYINQFY